Protein AF-A0A7R8WZY7-F1 (afdb_monomer_lite)

pLDDT: mean 74.78, std 17.39, range [36.62, 94.81]

Organism: NCBI:txid163714

Sequence (134 aa):
QVRLVGISAEGIVDGNLKLTLGLVWSVISHWQMEAVTREMQGNVNTNNLEKTILAWCRYSTVDYEGVDIRDFTNSWVDGLALCAILNRWCPDALDFKMAASMEPLQRLDYAFSVASRELNVTRLLDPEGEIPSD

Secondary structure (DSSP, 8-state):
-----S--HHHHHTT-HHHHHHHHHHHHHHH-SSHHHHTTSS---HHHHHHHHHHHHHHHHTT-TT----SSSGGGTTSHHHHHHHHHH-TTT--HHHHHTS-HHHHHHHHHHHHHHHH-------SS-PPP--

InterPro domains:
  IPR001589 Actinin-type actin-binding domain, conserved site [PS00020] (4-28)
  IPR001715 Calponin homology domain [PF00307] (49-128)
  IPR001715 Calponin homology domain [PS50021] (47-134)
  IPR036872 CH domain superfamily [G3DSA:1.10.418.10] (1-38)
  IPR036872 CH domain superfamily [G3DSA:1.10.418.10] (43-133)
  IPR036872 CH domain superfamily [SSF47576] (2-128)

Foldseek 3Di:
DQALPDQALVCQLQFPLVSLCSVLVLLCCQQDPPDLVVVVPPDDDVVVNQVVSQVVLCVQQVPPPPQDRPHSGPSPSQPLSLLSNLCSRVVVQGDSVVLVPDGSSVSNVSSVVSCCVPRVRPPPPDPDDDDPDD

Structure (mmCIF, N/CA/C/O backbone):
data_AF-A0A7R8WZY7-F1
#
_entry.id   AF-A0A7R8WZY7-F1
#
loop_
_atom_site.group_PDB
_atom_site.id
_atom_site.type_symbol
_atom_site.label_atom_id
_atom_site.label_alt_id
_atom_site.label_comp_id
_atom_site.label_asym_id
_atom_site.label_entity_id
_atom_site.label_seq_id
_atom_site.pdbx_PDB_ins_code
_atom_site.Cartn_x
_atom_site.Cartn_y
_atom_site.Cartn_z
_atom_site.occupancy
_atom_site.B_iso_or_equiv
_atom_site.auth_seq_id
_atom_site.auth_comp_id
_atom_site.auth_asym_id
_atom_site.auth_atom_id
_atom_site.pdbx_PDB_model_num
ATOM 1 N N . GLN A 1 1 ? -10.649 17.990 -0.202 1.00 37.56 1 GLN A N 1
ATOM 2 C CA . GLN A 1 1 ? -10.267 17.190 -1.384 1.00 37.56 1 GLN A CA 1
ATOM 3 C C . GLN A 1 1 ? -8.758 16.989 -1.343 1.00 37.56 1 GLN A C 1
ATOM 5 O O . GLN A 1 1 ? -8.028 17.970 -1.423 1.00 37.56 1 GLN A O 1
ATOM 10 N N . VAL A 1 2 ? -8.291 15.763 -1.095 1.00 36.88 2 VAL A N 1
ATOM 11 C CA . VAL A 1 2 ? -6.854 15.449 -1.038 1.00 36.88 2 VAL A CA 1
ATOM 12 C C . VAL A 1 2 ? -6.362 15.296 -2.476 1.00 36.88 2 VAL A C 1
ATOM 14 O O . VAL A 1 2 ? -6.851 14.433 -3.197 1.00 36.88 2 VAL A O 1
ATOM 17 N N . ARG A 1 3 ? -5.453 16.169 -2.925 1.00 37.16 3 ARG A N 1
ATOM 18 C CA . ARG A 1 3 ? -4.809 16.036 -4.239 1.00 37.16 3 ARG A CA 1
ATOM 19 C C . ARG A 1 3 ? -3.537 15.216 -4.083 1.00 37.16 3 ARG A C 1
ATOM 21 O O . ARG A 1 3 ? -2.573 15.689 -3.487 1.00 37.16 3 ARG A O 1
ATOM 28 N N . LEU A 1 4 ? -3.552 14.002 -4.619 1.00 47.81 4 LEU A N 1
ATOM 29 C CA . LEU A 1 4 ? -2.381 13.143 -4.708 1.00 47.81 4 LEU A CA 1
ATOM 30 C C . LEU A 1 4 ? -1.622 13.472 -5.991 1.00 47.81 4 LEU A C 1
ATOM 32 O O . LEU A 1 4 ? -1.957 12.985 -7.065 1.00 47.81 4 LEU A O 1
ATOM 36 N N . VAL A 1 5 ? -0.627 14.348 -5.889 1.00 48.31 5 VAL A N 1
ATOM 37 C CA . VAL A 1 5 ? 0.256 14.672 -7.014 1.00 48.31 5 VAL A CA 1
ATOM 38 C C . VAL A 1 5 ? 1.488 13.766 -6.924 1.00 48.31 5 VAL A C 1
ATOM 40 O O . VAL A 1 5 ? 2.254 13.888 -5.970 1.00 48.31 5 VAL A O 1
ATOM 43 N N . GLY A 1 6 ? 1.669 12.869 -7.901 1.00 58.06 6 GLY A N 1
ATOM 44 C CA . GLY A 1 6 ? 2.929 12.141 -8.124 1.00 58.06 6 GLY A CA 1
ATOM 45 C C . GLY A 1 6 ? 3.103 10.777 -7.439 1.00 58.06 6 GLY A C 1
ATOM 46 O O . GLY A 1 6 ? 4.242 10.378 -7.214 1.00 58.06 6 GLY A O 1
ATOM 47 N N . ILE A 1 7 ? 2.029 10.059 -7.086 1.00 67.38 7 ILE A N 1
ATOM 48 C CA . ILE A 1 7 ? 2.137 8.665 -6.607 1.00 67.38 7 ILE A CA 1
ATOM 49 C C . ILE A 1 7 ? 2.131 7.726 -7.819 1.00 67.38 7 ILE A C 1
ATOM 51 O O . ILE A 1 7 ? 1.125 7.663 -8.522 1.00 67.38 7 ILE A O 1
ATOM 55 N N . SER A 1 8 ? 3.233 7.006 -8.043 1.00 72.69 8 SER A N 1
ATOM 56 C CA . SER A 1 8 ? 3.379 6.001 -9.105 1.00 72.69 8 SER A CA 1
ATOM 57 C C . SER A 1 8 ? 3.675 4.614 -8.537 1.00 72.69 8 SER A C 1
ATOM 59 O O . SER A 1 8 ? 4.095 4.490 -7.381 1.00 72.69 8 SER A O 1
ATOM 61 N N . ALA A 1 9 ? 3.444 3.574 -9.341 1.00 74.12 9 ALA A N 1
ATOM 62 C CA . ALA A 1 9 ? 3.742 2.199 -8.954 1.00 74.12 9 ALA A CA 1
ATOM 63 C C . ALA A 1 9 ? 5.233 1.983 -8.738 1.00 74.12 9 ALA A C 1
ATOM 65 O O . ALA A 1 9 ? 5.621 1.426 -7.716 1.00 74.12 9 ALA A O 1
ATOM 66 N N . GLU A 1 10 ? 6.059 2.535 -9.618 1.00 75.88 10 GLU A N 1
ATOM 67 C CA . GLU A 1 10 ? 7.515 2.514 -9.514 1.00 75.88 10 GLU A CA 1
ATOM 68 C C . GLU A 1 10 ? 7.970 3.145 -8.198 1.00 75.88 10 GLU A C 1
ATOM 70 O O . GLU A 1 10 ? 8.752 2.551 -7.468 1.00 75.88 10 GLU A O 1
ATOM 75 N N . GLY A 1 11 ? 7.389 4.288 -7.816 1.00 75.00 11 GLY A N 1
ATOM 76 C CA . GLY A 1 11 ? 7.714 4.940 -6.552 1.00 75.00 11 GLY A CA 1
ATOM 77 C C . GLY A 1 11 ? 7.401 4.089 -5.314 1.00 75.00 11 GLY A C 1
ATOM 78 O O . GLY A 1 11 ? 8.103 4.203 -4.309 1.00 75.00 11 GLY A O 1
ATOM 79 N N . ILE A 1 12 ? 6.377 3.230 -5.363 1.00 78.38 12 ILE A N 1
ATOM 80 C CA . ILE A 1 12 ? 6.072 2.294 -4.269 1.00 78.38 12 ILE A CA 1
ATOM 81 C C . ILE A 1 12 ? 6.986 1.070 -4.313 1.00 78.38 12 ILE A C 1
ATOM 83 O O . ILE A 1 12 ? 7.469 0.665 -3.257 1.00 78.38 12 ILE A O 1
ATOM 87 N N . VAL A 1 13 ? 7.270 0.515 -5.497 1.00 76.12 13 VAL A N 1
ATOM 88 C CA . VAL A 1 13 ? 8.243 -0.584 -5.663 1.00 76.12 13 VAL A CA 1
ATOM 89 C C . VAL A 1 13 ? 9.630 -0.164 -5.170 1.00 76.12 13 VAL A C 1
ATOM 91 O O . VAL A 1 13 ? 10.312 -0.946 -4.513 1.00 76.12 13 VAL A O 1
ATOM 94 N N . ASP A 1 14 ? 10.007 1.095 -5.385 1.00 79.50 14 ASP A N 1
ATOM 95 C CA . ASP A 1 14 ? 11.256 1.683 -4.891 1.00 79.50 14 ASP A CA 1
ATOM 96 C C . ASP A 1 14 ? 11.236 1.964 -3.373 1.00 79.50 14 ASP A C 1
ATOM 98 O O . ASP A 1 14 ? 12.221 2.438 -2.802 1.00 79.50 14 ASP A O 1
ATOM 102 N N . GLY A 1 15 ? 10.118 1.693 -2.690 1.00 74.75 15 GLY A N 1
ATOM 103 C CA . GLY A 1 15 ? 9.981 1.848 -1.244 1.00 74.75 15 GLY A CA 1
ATOM 104 C C . GLY A 1 15 ? 9.886 3.303 -0.782 1.00 74.75 15 GLY A C 1
ATOM 105 O O . GLY A 1 15 ? 10.313 3.628 0.330 1.00 74.75 15 GLY A O 1
ATOM 106 N N . ASN A 1 16 ? 9.342 4.210 -1.602 1.00 81.00 16 ASN A N 1
ATOM 107 C CA . ASN A 1 16 ? 9.223 5.621 -1.242 1.00 81.00 16 ASN A CA 1
ATOM 108 C C . ASN A 1 16 ? 8.175 5.849 -0.141 1.00 81.00 16 ASN A C 1
ATOM 110 O O . ASN A 1 16 ? 6.978 6.001 -0.398 1.00 81.00 16 ASN A O 1
ATOM 114 N N . LEU A 1 17 ? 8.672 5.996 1.088 1.00 74.06 17 LEU A N 1
ATOM 115 C CA . LEU A 1 17 ? 7.902 6.275 2.302 1.00 74.06 17 LEU A CA 1
ATOM 116 C C . LEU A 1 17 ? 6.825 7.357 2.124 1.00 74.06 17 LEU A C 1
ATOM 118 O O . LEU A 1 17 ? 5.696 7.206 2.590 1.00 74.06 17 LEU A O 1
ATOM 122 N N . LYS A 1 18 ? 7.164 8.469 1.459 1.00 73.06 18 LYS A N 1
ATOM 123 C CA . LYS A 1 18 ? 6.260 9.616 1.320 1.00 73.06 18 LYS A CA 1
ATOM 124 C C . LYS A 1 18 ? 5.081 9.291 0.404 1.00 73.06 18 LYS A C 1
ATOM 126 O O . LYS A 1 18 ? 3.964 9.726 0.680 1.00 73.06 18 LYS A O 1
ATOM 131 N N . LEU A 1 19 ? 5.329 8.537 -0.665 1.00 76.12 19 LEU A N 1
ATOM 132 C CA . LEU A 1 19 ? 4.290 8.126 -1.607 1.00 76.12 19 LEU A CA 1
ATOM 133 C C . LEU A 1 19 ? 3.385 7.064 -0.985 1.00 76.12 19 LEU A C 1
ATOM 135 O O . LEU A 1 19 ? 2.164 7.214 -1.037 1.00 76.12 19 LEU A O 1
ATOM 139 N N . THR A 1 20 ? 3.964 6.071 -0.305 1.00 76.69 20 THR A N 1
ATOM 140 C CA . THR A 1 20 ? 3.205 5.045 0.422 1.00 76.69 20 THR A CA 1
ATOM 141 C C . THR A 1 20 ? 2.293 5.672 1.475 1.00 76.69 20 THR A C 1
ATOM 143 O O . THR A 1 20 ? 1.090 5.423 1.481 1.00 76.69 20 THR A O 1
ATOM 146 N N . LEU A 1 21 ? 2.824 6.558 2.326 1.00 74.12 21 LEU A N 1
ATOM 147 C CA . LEU A 1 21 ? 2.028 7.255 3.341 1.00 74.12 21 LEU A CA 1
ATOM 148 C C . LEU A 1 21 ? 0.932 8.128 2.726 1.00 74.12 21 LEU A C 1
ATOM 150 O O . LEU A 1 21 ? -0.192 8.129 3.224 1.00 74.12 21 LEU A O 1
ATOM 154 N N . GLY A 1 22 ? 1.231 8.852 1.642 1.00 74.94 22 GLY A N 1
ATOM 155 C CA . GLY A 1 22 ? 0.243 9.670 0.938 1.00 74.94 22 GLY A CA 1
ATOM 156 C C . GLY A 1 22 ? -0.918 8.840 0.388 1.00 74.94 22 GLY A C 1
ATOM 157 O O . GLY A 1 22 ? -2.082 9.235 0.522 1.00 74.94 22 GLY A O 1
ATOM 158 N N . LEU A 1 23 ? -0.616 7.671 -0.181 1.00 77.44 23 LEU A N 1
ATOM 159 C CA . LEU A 1 23 ? -1.615 6.752 -0.719 1.00 77.44 23 LEU A CA 1
ATOM 160 C C . LEU A 1 23 ? -2.494 6.172 0.385 1.00 77.44 23 LEU A C 1
ATOM 162 O O . LEU A 1 23 ? -3.716 6.283 0.316 1.00 77.44 23 LEU A O 1
ATOM 166 N N . VAL A 1 24 ? -1.871 5.607 1.422 1.00 76.50 24 VAL A N 1
ATOM 167 C CA . VAL A 1 24 ? -2.578 5.022 2.566 1.00 76.50 24 VAL A CA 1
ATOM 168 C C . VAL A 1 24 ? -3.452 6.065 3.242 1.00 76.50 24 VAL A C 1
ATOM 170 O O . VAL A 1 24 ? -4.620 5.809 3.514 1.00 76.50 24 VAL A O 1
ATOM 173 N N . TRP A 1 25 ? -2.923 7.269 3.458 1.00 73.06 25 TRP A N 1
ATOM 174 C CA . TRP A 1 25 ? -3.691 8.369 4.023 1.00 73.06 25 TRP A CA 1
ATOM 175 C C . TRP A 1 25 ? -4.906 8.729 3.169 1.00 73.06 25 TRP A C 1
ATOM 177 O O . TRP A 1 25 ? -5.969 9.019 3.711 1.00 73.06 25 TRP A O 1
ATOM 187 N N . SER A 1 26 ? -4.779 8.703 1.844 1.00 75.56 26 SER A N 1
ATOM 188 C CA . SER A 1 26 ? -5.891 9.026 0.945 1.00 75.56 26 SER A CA 1
ATOM 189 C C . SER A 1 26 ? -6.956 7.942 0.940 1.00 75.56 26 SER A C 1
ATOM 191 O O . SER A 1 26 ? -8.140 8.258 0.988 1.00 75.56 26 SER A O 1
ATOM 193 N N . VAL A 1 27 ? -6.530 6.682 0.967 1.00 73.38 27 VAL A N 1
ATOM 194 C CA . VAL A 1 27 ? -7.389 5.510 1.143 1.00 73.38 27 VAL A CA 1
ATOM 195 C C . VAL A 1 27 ? -8.160 5.597 2.468 1.00 73.38 27 VAL A C 1
ATOM 197 O O . VAL A 1 27 ? -9.389 5.526 2.479 1.00 73.38 27 VAL A O 1
ATOM 200 N N . ILE A 1 28 ? -7.461 5.862 3.576 1.00 70.75 28 ILE A N 1
ATOM 201 C CA . ILE A 1 28 ? -8.071 6.076 4.894 1.00 70.75 28 ILE A CA 1
ATOM 202 C C . ILE A 1 28 ? -9.039 7.259 4.861 1.00 70.75 28 ILE A C 1
ATOM 204 O O . ILE A 1 28 ? -10.164 7.144 5.330 1.00 70.75 28 ILE A O 1
ATOM 208 N N . SER A 1 29 ? -8.625 8.397 4.306 1.00 68.06 29 SER A N 1
ATOM 209 C CA . SER A 1 29 ? -9.423 9.628 4.297 1.00 68.06 29 SER A CA 1
ATOM 210 C C . SER A 1 29 ? -10.687 9.505 3.452 1.00 68.06 29 SER A C 1
ATOM 212 O O . SER A 1 29 ? -11.689 10.143 3.762 1.00 68.06 29 SER A O 1
ATOM 214 N N . HIS A 1 30 ? -10.638 8.726 2.371 1.00 71.31 30 HIS A N 1
ATOM 215 C CA . HIS A 1 30 ? -11.770 8.560 1.471 1.00 71.31 30 HIS A CA 1
ATOM 216 C C . HIS A 1 30 ? -12.856 7.662 2.074 1.00 71.31 30 HIS A C 1
ATOM 218 O O . HIS A 1 30 ? -14.037 7.962 1.935 1.00 71.31 30 HIS A O 1
ATOM 224 N N . TRP A 1 31 ? -12.472 6.597 2.784 1.00 68.19 31 TRP A N 1
ATOM 225 C CA . TRP A 1 31 ? -13.432 5.651 3.366 1.00 68.19 31 TRP A CA 1
ATOM 226 C C . TRP A 1 31 ? -13.727 5.871 4.853 1.00 68.19 31 TRP A C 1
ATOM 228 O O . TRP A 1 31 ? -14.761 5.432 5.347 1.00 68.19 31 TRP A O 1
ATOM 238 N N . GLN A 1 32 ? -12.867 6.596 5.568 1.00 61.06 32 GLN A N 1
ATOM 239 C CA . GLN A 1 32 ? -13.074 7.008 6.955 1.00 61.06 32 GLN A CA 1
ATOM 240 C C . GLN A 1 32 ? -13.097 8.536 7.073 1.00 61.06 32 GLN A C 1
ATOM 242 O O . GLN A 1 32 ? -12.287 9.141 7.779 1.00 61.06 32 GLN A O 1
ATOM 247 N N . MET A 1 33 ? -14.073 9.184 6.431 1.00 52.84 33 MET A N 1
ATOM 248 C CA . MET A 1 33 ? -14.502 10.526 6.836 1.00 52.84 33 MET A CA 1
ATOM 249 C C . MET A 1 33 ? -15.158 10.418 8.219 1.00 52.84 33 MET A C 1
ATOM 251 O O . MET A 1 33 ? -16.366 10.277 8.293 1.00 52.84 33 MET A O 1
ATOM 255 N N . GLU A 1 34 ? -14.365 10.367 9.297 1.00 51.09 34 GLU A N 1
ATOM 256 C CA . GLU A 1 34 ? -14.672 10.863 10.658 1.00 51.09 34 GLU A CA 1
ATOM 257 C C . GLU A 1 34 ? -13.825 10.178 11.744 1.00 51.09 34 GLU A C 1
ATOM 259 O O . GLU A 1 34 ? -13.395 10.857 12.671 1.00 51.09 34 GLU A O 1
ATOM 264 N N . ALA A 1 35 ? -13.549 8.871 11.660 1.00 55.59 35 ALA A N 1
ATOM 265 C CA . ALA A 1 35 ? -12.945 8.118 12.772 1.00 55.59 35 ALA A CA 1
ATOM 266 C C . ALA A 1 35 ? -11.454 8.437 12.999 1.00 55.59 35 ALA A C 1
ATOM 268 O O . ALA A 1 35 ? -11.073 8.827 14.102 1.00 55.59 35 ALA A O 1
ATOM 269 N N . VAL A 1 36 ? -10.625 8.364 11.949 1.00 57.09 36 VAL A N 1
ATOM 270 C CA . VAL A 1 36 ? -9.180 8.655 12.046 1.00 57.09 36 VAL A CA 1
ATOM 271 C C . VAL A 1 36 ? -8.921 10.119 12.403 1.00 57.09 36 VAL A C 1
ATOM 273 O O . VAL A 1 36 ? -8.027 10.418 13.185 1.00 57.09 36 VAL A O 1
ATOM 276 N N . THR A 1 37 ? -9.727 11.053 11.889 1.00 55.16 37 THR A N 1
ATOM 277 C CA . THR A 1 37 ? -9.556 12.488 12.169 1.00 55.16 37 THR A CA 1
ATOM 278 C C . THR A 1 37 ? -9.994 12.874 13.587 1.00 55.16 37 THR A C 1
ATOM 280 O O . THR A 1 37 ? -9.427 13.799 14.169 1.00 55.16 37 THR A O 1
ATOM 283 N N . ARG A 1 38 ? -10.988 12.185 14.167 1.00 54.44 38 ARG A N 1
ATOM 284 C CA . ARG A 1 38 ? -11.542 12.510 15.495 1.00 54.44 38 ARG A CA 1
ATOM 285 C C . ARG A 1 38 ? -10.594 12.120 16.637 1.00 54.44 38 ARG A C 1
ATOM 287 O O . ARG A 1 38 ? -10.554 12.830 17.635 1.00 54.44 38 ARG A O 1
ATOM 294 N N . GLU A 1 39 ? -9.756 11.095 16.460 1.00 54.22 39 GLU A N 1
ATOM 295 C CA . GLU A 1 39 ? -8.654 10.785 17.392 1.00 54.22 39 GLU A CA 1
ATOM 296 C C . GLU A 1 39 ? -7.473 11.779 17.302 1.00 54.22 39 GLU A C 1
ATOM 298 O O . GLU A 1 39 ? -6.619 11.809 18.185 1.00 54.22 39 GLU A O 1
ATOM 303 N N . MET A 1 40 ? -7.421 12.629 16.265 1.00 56.78 40 MET A N 1
ATOM 304 C CA . MET A 1 40 ? -6.256 13.467 15.930 1.00 56.78 40 MET A CA 1
ATOM 305 C C . MET A 1 40 ? -6.339 14.936 16.374 1.00 56.78 40 MET A C 1
ATOM 307 O O . MET A 1 40 ? -5.398 15.692 16.139 1.00 56.78 40 MET A O 1
ATOM 311 N N . GLN A 1 41 ? -7.415 15.380 17.034 1.00 50.50 41 GLN A N 1
ATOM 312 C CA . GLN A 1 41 ? -7.592 16.803 17.383 1.00 50.50 41 GLN A CA 1
ATOM 313 C C . GLN A 1 41 ? -6.796 17.296 18.614 1.00 50.50 41 GLN A C 1
ATOM 315 O O . GLN A 1 41 ? -6.989 18.425 19.056 1.00 50.50 41 GLN A O 1
ATOM 320 N N . GLY A 1 42 ? -5.846 16.517 19.140 1.00 50.88 42 GLY A N 1
ATOM 321 C CA . GLY A 1 42 ? -4.959 16.957 20.223 1.00 50.88 42 GLY A CA 1
ATOM 322 C C . GLY A 1 42 ? -3.524 16.475 20.024 1.00 50.88 42 GLY A C 1
ATOM 323 O O . GLY A 1 42 ? -3.209 15.347 20.371 1.00 50.88 42 GLY A O 1
ATOM 324 N N . ASN A 1 43 ? -2.644 17.338 19.504 1.00 50.53 43 ASN A N 1
ATOM 325 C CA . ASN A 1 43 ? -1.203 17.102 19.299 1.00 50.53 43 ASN A CA 1
ATOM 326 C C . ASN A 1 43 ? -0.830 15.963 18.325 1.00 50.53 43 ASN A C 1
ATOM 328 O O . ASN A 1 43 ? -0.415 14.871 18.721 1.00 50.53 43 ASN A O 1
ATOM 332 N N . VAL A 1 44 ? -0.863 16.264 17.023 1.00 53.53 44 VAL A N 1
ATOM 333 C CA . VAL A 1 44 ? -0.301 15.391 15.981 1.00 53.53 44 VAL A CA 1
ATOM 334 C C . VAL A 1 44 ? 1.226 15.517 15.963 1.00 53.53 44 VAL A C 1
ATOM 336 O O . VAL A 1 44 ? 1.788 16.388 15.306 1.00 53.53 44 VAL A O 1
ATOM 339 N N . ASN A 1 45 ? 1.912 14.619 16.667 1.00 62.25 45 ASN A N 1
ATOM 340 C CA . ASN A 1 45 ? 3.310 14.310 16.367 1.00 62.25 45 ASN A CA 1
ATOM 341 C C . ASN A 1 45 ? 3.340 13.319 15.194 1.00 62.25 45 ASN A C 1
ATOM 343 O O . ASN A 1 45 ? 2.658 12.296 15.255 1.00 62.25 45 ASN A O 1
ATOM 347 N N . THR A 1 46 ? 4.158 13.561 14.165 1.00 60.31 46 THR A N 1
ATOM 348 C CA . THR A 1 46 ? 4.288 12.674 12.987 1.00 60.31 46 THR A CA 1
ATOM 349 C C . THR A 1 46 ? 4.564 11.215 13.376 1.00 60.31 46 THR A C 1
ATOM 351 O O . THR A 1 46 ? 3.981 10.307 12.797 1.00 60.31 46 THR A O 1
ATOM 354 N N . ASN A 1 47 ? 5.349 10.986 14.437 1.00 65.81 47 ASN A N 1
ATOM 355 C CA . ASN A 1 47 ? 5.613 9.644 14.973 1.00 65.81 47 ASN A CA 1
ATOM 356 C C . ASN A 1 47 ? 4.369 8.938 15.536 1.00 65.81 47 ASN A C 1
ATOM 358 O O . ASN A 1 47 ? 4.296 7.713 15.498 1.00 65.81 47 ASN A O 1
ATOM 362 N N . ASN A 1 48 ? 3.412 9.678 16.101 1.00 70.94 48 ASN A N 1
ATOM 363 C CA . ASN A 1 48 ? 2.160 9.092 16.579 1.00 70.94 48 ASN A CA 1
ATOM 364 C C . ASN A 1 48 ? 1.231 8.801 15.399 1.00 70.94 48 ASN A C 1
ATOM 366 O O . ASN A 1 48 ? 0.629 7.736 15.358 1.00 70.94 48 ASN A O 1
ATOM 370 N N . LEU A 1 49 ? 1.191 9.700 14.411 1.00 72.56 49 LEU A N 1
ATOM 371 C CA . LEU A 1 49 ? 0.423 9.512 13.183 1.00 72.56 49 LEU A CA 1
ATOM 372 C C . LEU A 1 49 ? 0.872 8.263 12.418 1.00 72.56 49 LEU A C 1
ATOM 374 O O . LEU A 1 49 ? 0.044 7.424 12.077 1.00 72.56 49 LEU A O 1
ATOM 378 N N . GLU A 1 50 ? 2.177 8.113 12.196 1.00 76.44 50 GLU A N 1
ATOM 379 C CA . GLU A 1 50 ? 2.740 6.960 11.493 1.00 76.44 50 GLU A CA 1
ATOM 380 C C . GLU A 1 50 ? 2.377 5.648 12.196 1.00 76.44 50 GLU A C 1
ATOM 382 O O . GLU A 1 50 ? 1.892 4.717 11.560 1.00 76.44 50 GLU A O 1
ATOM 387 N N . LYS A 1 51 ? 2.512 5.594 13.527 1.00 81.50 51 LYS A N 1
ATOM 388 C CA . LYS A 1 51 ? 2.137 4.414 14.320 1.00 81.50 51 LYS A CA 1
ATOM 389 C C . LYS A 1 51 ? 0.648 4.096 14.235 1.00 81.50 51 LYS A C 1
ATOM 391 O O . LYS A 1 51 ? 0.298 2.924 14.113 1.00 81.50 51 LYS A O 1
ATOM 396 N N . THR A 1 52 ? -0.216 5.108 14.289 1.00 81.62 52 THR A N 1
ATOM 397 C CA . THR A 1 52 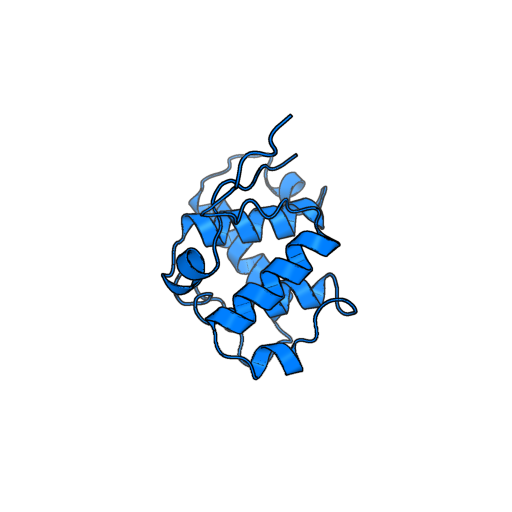? -1.669 4.924 14.178 1.00 81.62 52 THR A CA 1
ATOM 398 C C . THR A 1 52 ? -2.052 4.391 12.801 1.00 81.62 52 THR A C 1
ATOM 400 O O . THR A 1 52 ? -2.775 3.402 12.711 1.00 81.62 52 THR A O 1
ATOM 403 N N . ILE A 1 53 ? -1.523 4.985 11.726 1.00 82.38 53 ILE A N 1
ATOM 404 C CA . ILE A 1 53 ? -1.768 4.513 10.356 1.00 82.38 53 ILE A CA 1
ATOM 405 C C . ILE A 1 53 ? -1.231 3.084 10.193 1.00 82.38 53 ILE A C 1
ATOM 407 O O . ILE A 1 53 ? -1.914 2.232 9.634 1.00 82.38 53 ILE A O 1
ATOM 411 N N . LEU A 1 54 ? -0.045 2.783 10.731 1.00 86.88 54 LEU A N 1
ATOM 412 C CA . LEU A 1 54 ? 0.554 1.451 10.639 1.00 86.88 54 LEU A CA 1
ATOM 413 C C . LEU A 1 54 ? -0.300 0.398 11.358 1.00 86.88 54 LEU A C 1
ATOM 415 O O . LEU A 1 54 ? -0.524 -0.690 10.829 1.00 86.88 54 LEU A O 1
ATOM 419 N N . ALA A 1 55 ? -0.817 0.729 12.544 1.00 86.06 55 ALA A N 1
ATOM 420 C CA . ALA A 1 55 ? -1.734 -0.131 13.284 1.00 86.06 55 ALA A CA 1
ATOM 421 C C . ALA A 1 55 ? -3.042 -0.360 12.512 1.00 86.06 55 ALA A C 1
ATOM 423 O O . ALA A 1 55 ? -3.508 -1.496 12.424 1.00 86.06 55 ALA A O 1
ATOM 424 N N . TRP A 1 56 ? -3.594 0.690 11.899 1.00 86.00 56 TRP A N 1
ATOM 425 C CA . TRP A 1 56 ? -4.780 0.589 11.052 1.00 86.00 56 TRP A CA 1
ATOM 426 C C . TRP A 1 56 ? -4.549 -0.312 9.832 1.00 86.00 56 TRP A C 1
ATOM 428 O O . TRP A 1 56 ? -5.392 -1.158 9.532 1.00 86.00 56 TRP A O 1
ATOM 438 N N . CYS A 1 57 ? -3.399 -0.192 9.161 1.00 89.44 57 CYS A N 1
ATOM 439 C CA . CYS A 1 57 ? -3.051 -1.043 8.023 1.00 89.44 57 CYS A CA 1
ATOM 440 C C . CYS A 1 57 ? -2.989 -2.516 8.436 1.00 89.44 57 CYS A C 1
ATOM 442 O O . CYS A 1 57 ? -3.592 -3.365 7.782 1.00 89.44 57 CYS A O 1
ATOM 444 N N . ARG A 1 58 ? -2.318 -2.820 9.554 1.00 90.62 58 ARG A N 1
ATOM 445 C CA . ARG A 1 58 ? -2.240 -4.185 10.102 1.00 90.62 58 ARG A CA 1
ATOM 446 C C . ARG A 1 58 ? -3.613 -4.741 10.445 1.00 90.62 58 ARG A C 1
ATOM 448 O O . ARG A 1 58 ? -3.933 -5.859 10.069 1.00 90.62 58 ARG A O 1
ATOM 455 N N . TYR A 1 59 ? -4.437 -3.946 11.125 1.00 89.06 59 TYR A N 1
ATOM 456 C CA . TYR A 1 59 ? -5.796 -4.348 11.470 1.00 89.06 59 TYR A CA 1
ATOM 457 C C . TYR A 1 59 ? -6.634 -4.633 10.217 1.00 89.06 59 TYR A C 1
ATOM 459 O O . TYR A 1 59 ? -7.313 -5.652 10.136 1.00 89.06 59 TYR A O 1
ATOM 467 N N . SER A 1 60 ? -6.527 -3.776 9.201 1.00 87.00 60 SER A N 1
ATOM 468 C CA . SER A 1 60 ? -7.266 -3.926 7.944 1.00 87.00 60 SER A CA 1
ATOM 469 C C . SER A 1 60 ? -6.843 -5.169 7.155 1.00 87.00 60 SER A C 1
ATOM 471 O O . SER A 1 60 ? -7.665 -5.743 6.440 1.00 87.00 60 SER A O 1
ATOM 473 N N . THR A 1 61 ? -5.594 -5.613 7.314 1.00 92.50 61 THR A N 1
ATOM 474 C CA . THR A 1 61 ? -4.981 -6.695 6.527 1.00 92.50 61 THR A CA 1
ATOM 475 C C . THR A 1 61 ? -4.806 -8.017 7.280 1.00 92.50 61 THR A C 1
ATOM 477 O O . THR A 1 61 ? -4.276 -8.963 6.712 1.00 92.50 61 THR A O 1
ATOM 480 N N . VAL A 1 62 ? -5.309 -8.132 8.514 1.00 91.19 62 VAL A N 1
ATOM 481 C CA . VAL A 1 62 ? -5.094 -9.305 9.389 1.00 91.19 62 VAL A CA 1
ATOM 482 C C . VAL A 1 62 ? -5.532 -10.654 8.792 1.00 91.19 62 VAL A C 1
ATOM 484 O O . VAL A 1 62 ? -4.937 -11.678 9.113 1.00 91.19 62 VAL A O 1
ATOM 487 N N . ASP A 1 63 ? -6.526 -10.659 7.900 1.00 92.19 63 ASP A N 1
ATOM 488 C CA . ASP A 1 63 ? -7.062 -11.878 7.270 1.00 92.19 63 ASP A CA 1
ATOM 489 C C . ASP A 1 63 ? -6.458 -12.167 5.881 1.00 92.19 63 ASP A C 1
ATOM 491 O O . ASP A 1 63 ? -6.921 -13.066 5.178 1.00 92.19 63 ASP A O 1
ATOM 495 N N . TYR A 1 64 ? -5.460 -11.388 5.451 1.00 93.88 64 TYR A N 1
ATOM 496 C CA . TYR A 1 64 ? -4.848 -11.514 4.130 1.00 93.88 64 TYR A CA 1
ATOM 497 C C . TYR A 1 64 ? -3.524 -12.265 4.227 1.00 93.88 64 TYR A C 1
ATOM 499 O O . TYR A 1 64 ? -2.529 -11.766 4.752 1.00 93.88 64 TYR A O 1
ATOM 507 N N . GLU A 1 65 ? -3.513 -13.485 3.697 1.00 91.31 65 GLU A N 1
ATOM 508 C CA . GLU A 1 65 ? -2.314 -14.317 3.660 1.00 91.31 65 GLU A CA 1
ATOM 509 C C . GLU A 1 65 ? -1.198 -13.648 2.843 1.00 91.31 65 GLU A C 1
ATOM 511 O O . GLU A 1 65 ? -1.441 -13.056 1.790 1.00 91.31 65 GLU A O 1
ATOM 516 N N . GLY A 1 66 ? 0.037 -13.741 3.341 1.00 90.25 66 GLY A N 1
ATOM 517 C CA . GLY A 1 66 ? 1.210 -13.155 2.690 1.00 90.25 66 GLY A CA 1
ATOM 518 C C . GLY A 1 66 ? 1.380 -11.648 2.907 1.00 90.25 66 GLY A C 1
ATOM 519 O O . GLY A 1 66 ? 2.333 -11.084 2.381 1.00 90.25 66 GLY A O 1
ATOM 520 N N . VAL A 1 67 ? 0.512 -10.999 3.692 1.00 94.75 67 VAL A N 1
ATOM 521 C CA . VAL A 1 67 ? 0.612 -9.567 4.008 1.00 94.75 67 VAL A CA 1
ATOM 522 C C . VAL A 1 67 ? 1.161 -9.367 5.419 1.00 94.75 67 VAL A C 1
ATOM 524 O O . VAL A 1 67 ? 0.503 -9.688 6.405 1.00 94.75 67 VAL A O 1
ATOM 527 N N . ASP A 1 68 ? 2.360 -8.792 5.529 1.00 92.94 68 ASP A N 1
ATOM 528 C CA . ASP A 1 68 ? 2.967 -8.407 6.811 1.00 92.94 68 ASP A CA 1
ATOM 529 C C . ASP A 1 68 ? 3.473 -6.960 6.754 1.00 92.94 68 ASP A C 1
ATOM 531 O O . ASP A 1 68 ? 4.547 -6.667 6.228 1.00 92.94 68 ASP A O 1
ATOM 535 N N . ILE A 1 69 ? 2.675 -6.035 7.297 1.00 92.88 69 ILE A N 1
ATOM 536 C CA . ILE A 1 69 ? 2.958 -4.597 7.242 1.00 92.88 69 ILE A CA 1
ATOM 537 C C . ILE A 1 69 ? 3.805 -4.178 8.445 1.00 92.88 69 ILE A C 1
ATOM 539 O O . ILE A 1 69 ? 3.294 -3.938 9.543 1.00 92.88 69 ILE A O 1
ATOM 543 N N . ARG A 1 70 ? 5.117 -4.043 8.253 1.00 92.00 70 ARG A N 1
ATOM 544 C CA . ARG A 1 70 ? 6.072 -3.657 9.308 1.00 92.00 70 ARG A CA 1
ATOM 545 C C . ARG A 1 70 ? 6.432 -2.179 9.293 1.00 92.00 70 ARG A C 1
ATOM 547 O O . ARG A 1 70 ? 6.663 -1.611 10.357 1.00 92.00 70 ARG A O 1
ATOM 554 N N . ASP A 1 71 ? 6.433 -1.588 8.111 1.00 88.88 71 ASP A N 1
ATOM 555 C CA . ASP A 1 71 ? 6.819 -0.213 7.810 1.00 88.88 71 ASP A CA 1
ATOM 556 C C . ASP A 1 71 ? 6.007 0.313 6.612 1.00 88.88 71 ASP A C 1
ATOM 558 O O . ASP A 1 71 ? 5.096 -0.358 6.133 1.00 88.88 71 ASP A O 1
ATOM 562 N N . PHE A 1 72 ? 6.322 1.519 6.140 1.00 85.19 72 PHE A N 1
ATOM 563 C CA . PHE A 1 72 ? 5.752 2.130 4.930 1.00 85.19 72 PHE A CA 1
ATOM 564 C C . PHE A 1 72 ? 6.728 2.129 3.743 1.00 85.19 72 PHE A C 1
ATOM 566 O O . PHE A 1 72 ? 6.593 2.927 2.816 1.00 85.19 72 PHE A O 1
ATOM 573 N N . THR A 1 73 ? 7.730 1.253 3.784 1.00 87.88 73 THR A N 1
ATOM 574 C CA . THR A 1 73 ? 8.740 1.110 2.734 1.00 87.88 73 THR A CA 1
ATOM 575 C C . THR A 1 73 ? 8.690 -0.314 2.192 1.00 87.88 73 THR A C 1
ATOM 577 O O . THR A 1 73 ? 7.857 -0.611 1.338 1.00 87.88 73 THR A O 1
ATOM 580 N N . ASN A 1 74 ? 9.501 -1.220 2.736 1.00 87.94 74 ASN A N 1
ATOM 581 C CA . ASN A 1 74 ? 9.681 -2.585 2.246 1.00 87.94 74 ASN A CA 1
ATOM 582 C C . ASN A 1 74 ? 8.402 -3.420 2.304 1.00 87.94 74 ASN A C 1
ATOM 584 O O . ASN A 1 74 ? 8.218 -4.311 1.487 1.00 87.94 74 ASN A O 1
ATOM 588 N N . SER A 1 75 ? 7.499 -3.130 3.239 1.00 90.94 75 SER A N 1
ATOM 589 C CA . SER A 1 75 ? 6.262 -3.908 3.398 1.00 90.94 75 SER A CA 1
ATOM 590 C C . SER A 1 75 ? 5.231 -3.685 2.280 1.00 90.94 75 SER A C 1
ATOM 592 O O . SER A 1 75 ? 4.166 -4.294 2.299 1.00 90.94 75 SER A O 1
ATOM 594 N N . TRP A 1 76 ? 5.511 -2.768 1.349 1.00 91.31 76 TRP A N 1
ATOM 595 C CA . TRP A 1 76 ? 4.578 -2.326 0.306 1.00 91.31 76 TRP A CA 1
ATOM 596 C C . TRP A 1 76 ? 5.110 -2.531 -1.107 1.00 91.31 76 TRP A C 1
ATOM 598 O O . TRP A 1 76 ? 4.332 -2.427 -2.052 1.00 91.31 76 TRP A O 1
ATOM 608 N N . VAL A 1 77 ? 6.408 -2.819 -1.255 1.00 88.44 77 VAL A N 1
ATOM 609 C CA . VAL A 1 77 ? 7.087 -2.901 -2.560 1.00 88.44 77 VAL A CA 1
ATOM 610 C C . VAL A 1 77 ? 6.549 -4.031 -3.428 1.00 88.44 77 VAL A C 1
ATOM 612 O O . VAL A 1 77 ? 6.575 -3.940 -4.650 1.00 88.44 77 VAL A O 1
ATOM 615 N N . ASP A 1 78 ? 6.034 -5.092 -2.804 1.00 89.81 78 ASP A N 1
ATOM 616 C CA . ASP A 1 78 ? 5.387 -6.182 -3.521 1.00 89.81 78 ASP A CA 1
ATOM 617 C C . ASP A 1 78 ? 3.958 -5.824 -3.957 1.00 89.81 78 ASP A C 1
ATOM 619 O O . ASP A 1 78 ? 3.418 -6.468 -4.843 1.00 89.81 78 ASP A O 1
ATOM 623 N N . GLY A 1 79 ? 3.331 -4.798 -3.381 1.00 89.56 79 GLY A N 1
ATOM 624 C CA . GLY A 1 79 ? 1.962 -4.383 -3.672 1.00 89.56 79 GLY A CA 1
ATOM 625 C C . GLY A 1 79 ? 0.855 -5.199 -3.000 1.00 89.56 79 GLY A C 1
ATOM 626 O O . GLY A 1 79 ? -0.315 -4.840 -3.148 1.00 89.56 79 GLY A O 1
ATOM 627 N N . LEU A 1 80 ? 1.167 -6.248 -2.229 1.00 94.81 80 LEU A N 1
ATOM 628 C CA . LEU A 1 80 ? 0.145 -7.052 -1.545 1.00 94.81 80 LEU A CA 1
ATOM 629 C C . LEU A 1 80 ? -0.573 -6.243 -0.463 1.00 94.81 80 LEU A C 1
ATOM 631 O O . LEU A 1 80 ? -1.798 -6.304 -0.362 1.00 94.81 80 LEU A O 1
ATOM 635 N N . ALA A 1 81 ? 0.169 -5.431 0.295 1.00 93.75 81 ALA A N 1
ATOM 636 C CA . ALA A 1 81 ? -0.397 -4.550 1.315 1.00 93.75 81 ALA A CA 1
ATOM 637 C C . ALA A 1 81 ? -1.453 -3.593 0.734 1.00 93.75 81 ALA A C 1
ATOM 639 O O . ALA A 1 81 ? -2.529 -3.424 1.312 1.00 93.75 81 ALA A O 1
ATOM 640 N N . LEU A 1 82 ? -1.182 -3.014 -0.442 1.00 90.00 82 LEU A N 1
ATOM 641 C CA . LEU A 1 82 ? -2.120 -2.116 -1.112 1.00 90.00 82 LEU A CA 1
ATOM 642 C C . LEU A 1 82 ? -3.362 -2.869 -1.605 1.00 90.00 82 LEU A C 1
ATOM 644 O O . LEU A 1 82 ? -4.482 -2.431 -1.343 1.00 90.00 82 LEU A O 1
ATOM 648 N N . CYS A 1 83 ? -3.180 -4.013 -2.270 1.00 92.75 83 CYS A N 1
ATOM 649 C CA . CYS A 1 83 ? -4.294 -4.843 -2.727 1.00 92.75 83 CYS A CA 1
ATOM 650 C C . CYS A 1 83 ? -5.190 -5.296 -1.571 1.00 92.75 83 CYS A C 1
ATOM 652 O O . CYS A 1 83 ? -6.410 -5.239 -1.697 1.00 92.75 83 CYS A O 1
ATOM 654 N N . ALA A 1 84 ? -4.609 -5.715 -0.446 1.00 93.94 84 ALA A N 1
ATOM 655 C CA . ALA A 1 84 ? -5.362 -6.172 0.717 1.00 93.94 84 ALA A CA 1
ATOM 656 C C . ALA A 1 84 ? -6.222 -5.054 1.310 1.00 93.94 84 ALA A C 1
ATOM 658 O O . ALA A 1 84 ? -7.406 -5.250 1.577 1.00 93.94 84 ALA A O 1
ATOM 659 N N . ILE A 1 85 ? -5.650 -3.856 1.453 1.00 90.06 85 ILE A N 1
ATOM 660 C CA . ILE A 1 85 ? -6.399 -2.699 1.940 1.00 90.06 85 ILE A CA 1
ATOM 661 C C . ILE A 1 85 ? -7.531 -2.357 0.969 1.00 90.06 85 ILE A C 1
ATOM 663 O O . ILE A 1 85 ? -8.668 -2.230 1.404 1.00 90.06 85 ILE A O 1
ATOM 667 N N . LEU A 1 86 ? -7.269 -2.251 -0.335 1.00 88.19 86 LEU A N 1
ATOM 668 C CA . LEU A 1 86 ? -8.315 -1.935 -1.314 1.00 88.19 86 LEU A CA 1
ATOM 669 C C . LEU A 1 86 ? -9.419 -3.005 -1.355 1.00 88.19 86 LEU A C 1
ATOM 671 O O . LEU A 1 86 ? -10.594 -2.651 -1.371 1.00 88.19 86 LEU A O 1
ATOM 675 N N . ASN A 1 87 ? -9.070 -4.295 -1.317 1.00 91.88 87 ASN A N 1
ATOM 676 C CA . ASN A 1 87 ? -10.052 -5.383 -1.281 1.00 91.88 87 ASN A CA 1
ATOM 677 C C . ASN A 1 87 ? -10.912 -5.344 -0.010 1.00 91.88 87 ASN A C 1
ATOM 679 O O . ASN A 1 87 ? -12.099 -5.643 -0.084 1.00 91.88 87 ASN A O 1
ATOM 683 N N . ARG A 1 88 ? -10.367 -4.936 1.144 1.00 88.81 88 ARG A N 1
ATOM 684 C CA . ARG A 1 88 ? -11.153 -4.823 2.384 1.00 88.81 88 ARG A CA 1
ATOM 685 C C . ARG A 1 88 ? -12.310 -3.829 2.250 1.00 88.81 88 ARG A C 1
ATOM 687 O O . ARG A 1 88 ? -13.369 -4.053 2.832 1.00 88.81 88 ARG A O 1
ATOM 694 N N . TRP A 1 89 ? -12.098 -2.740 1.515 1.00 80.75 89 TRP A N 1
ATOM 695 C CA . TRP A 1 89 ? -13.074 -1.657 1.357 1.00 80.75 89 TRP A CA 1
ATOM 696 C C . TRP A 1 89 ? -13.931 -1.796 0.096 1.00 80.75 89 TRP A C 1
ATOM 698 O O . TRP A 1 89 ? -15.099 -1.412 0.107 1.00 80.75 89 TRP A O 1
ATOM 708 N N . CYS A 1 90 ? -13.381 -2.389 -0.963 1.00 83.38 90 CYS A N 1
ATOM 709 C CA . CYS A 1 90 ? -14.067 -2.663 -2.223 1.00 83.38 90 CYS A CA 1
ATOM 7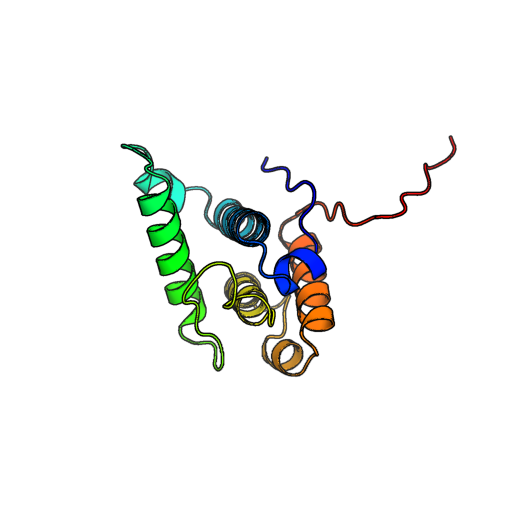10 C C . CYS A 1 90 ? -13.855 -4.129 -2.642 1.00 83.38 90 CYS A C 1
ATOM 712 O O . CYS A 1 90 ? -13.158 -4.392 -3.630 1.00 83.38 90 CYS A O 1
ATOM 714 N N . PRO A 1 91 ? -14.445 -5.098 -1.915 1.00 86.25 91 PRO A N 1
ATOM 715 C CA . PRO A 1 91 ? -14.223 -6.522 -2.173 1.00 86.25 91 PRO A CA 1
ATOM 716 C C . PRO A 1 91 ? -14.696 -6.956 -3.563 1.00 86.25 91 PRO A C 1
ATOM 718 O O . PRO A 1 91 ? -14.105 -7.857 -4.149 1.00 86.25 91 PRO A O 1
ATOM 721 N N . ASP A 1 92 ? -15.702 -6.275 -4.116 1.00 87.25 92 ASP A N 1
ATOM 722 C CA . ASP A 1 92 ? -16.237 -6.551 -5.453 1.00 87.25 92 ASP A CA 1
ATOM 723 C C . ASP A 1 92 ? -15.378 -5.956 -6.584 1.00 87.25 92 ASP A C 1
ATOM 725 O O . ASP A 1 92 ? -15.501 -6.356 -7.741 1.00 87.25 92 ASP A O 1
ATOM 729 N N . ALA A 1 93 ? -14.512 -4.983 -6.275 1.00 85.88 93 ALA A N 1
ATOM 730 C CA . ALA A 1 93 ? -13.740 -4.248 -7.276 1.00 85.88 93 ALA A CA 1
ATOM 731 C C . ALA A 1 93 ? -12.322 -4.802 -7.481 1.00 85.88 93 ALA A C 1
ATOM 733 O O . ALA A 1 93 ? -11.757 -4.626 -8.565 1.00 85.88 93 ALA A O 1
ATOM 734 N N . LEU A 1 94 ? -11.751 -5.455 -6.463 1.00 91.38 94 LEU A N 1
ATOM 735 C CA . LEU A 1 94 ? -10.410 -6.039 -6.501 1.00 91.38 94 LEU A CA 1
ATOM 736 C C . LEU A 1 94 ? -10.456 -7.516 -6.117 1.00 91.38 94 LEU A C 1
ATOM 738 O O . LEU A 1 94 ? -10.829 -7.826 -4.994 1.00 91.38 94 LEU A O 1
ATOM 742 N N . ASP A 1 95 ? -9.991 -8.421 -6.978 1.00 93.31 95 ASP A N 1
ATOM 743 C CA . ASP A 1 95 ? -9.776 -9.824 -6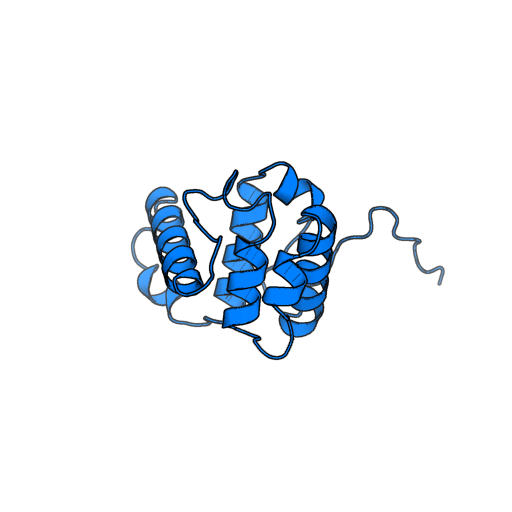.596 1.00 93.31 95 ASP A CA 1
ATOM 744 C C . ASP A 1 95 ? -8.371 -9.989 -6.000 1.00 93.31 95 ASP A C 1
ATOM 746 O O . ASP A 1 95 ? -7.359 -9.943 -6.706 1.00 93.31 95 ASP A O 1
ATOM 750 N N . PHE A 1 96 ? -8.302 -10.182 -4.679 1.00 94.25 96 PHE A N 1
ATOM 751 C CA . PHE A 1 96 ? -7.024 -10.309 -3.981 1.00 94.25 96 PHE A CA 1
ATOM 752 C C . PHE A 1 96 ? -6.253 -11.571 -4.382 1.00 94.25 96 PHE A C 1
ATOM 754 O O . PHE A 1 96 ? -5.030 -11.527 -4.498 1.00 94.25 96 PHE A O 1
ATOM 761 N N . LYS A 1 97 ? -6.941 -12.693 -4.626 1.00 93.25 97 LYS A N 1
ATOM 762 C CA . LYS A 1 97 ? -6.279 -13.952 -4.997 1.00 93.25 97 LYS A CA 1
ATOM 763 C C . LYS A 1 97 ? -5.649 -13.835 -6.376 1.00 93.25 97 LYS A C 1
ATOM 765 O O . LYS A 1 97 ? -4.516 -14.268 -6.573 1.00 93.25 97 LYS A O 1
ATOM 770 N N . MET A 1 98 ? -6.364 -13.204 -7.306 1.00 93.81 98 MET A N 1
ATOM 771 C CA . MET A 1 98 ? -5.821 -12.882 -8.620 1.00 93.81 98 MET A 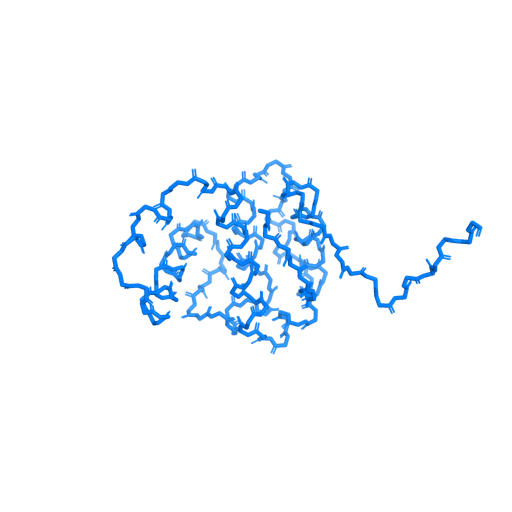CA 1
ATOM 772 C C . MET A 1 98 ? -4.607 -11.955 -8.486 1.00 93.81 98 MET A C 1
ATOM 774 O O . MET A 1 98 ? -3.546 -12.260 -9.030 1.00 93.81 98 MET A O 1
ATOM 778 N N . ALA A 1 99 ? -4.727 -10.872 -7.713 1.00 93.19 99 ALA A N 1
ATOM 779 C CA . ALA A 1 99 ? -3.644 -9.912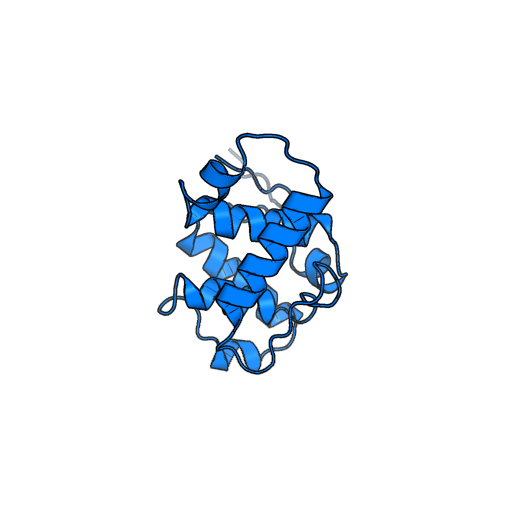 -7.503 1.00 93.19 99 ALA A CA 1
ATOM 780 C C . ALA A 1 99 ? -2.392 -10.559 -6.885 1.00 93.19 99 ALA A C 1
ATOM 782 O O . ALA A 1 99 ? -1.273 -10.273 -7.312 1.00 93.19 99 ALA A O 1
ATOM 783 N N . ALA A 1 100 ? -2.560 -11.481 -5.934 1.00 93.31 100 ALA A N 1
ATOM 784 C CA . ALA A 1 100 ? -1.458 -12.191 -5.289 1.00 93.31 100 ALA A CA 1
ATOM 785 C C . ALA A 1 100 ? -0.627 -13.048 -6.262 1.00 93.31 100 ALA A C 1
ATOM 787 O O . ALA A 1 100 ? 0.550 -13.290 -6.011 1.00 93.31 100 ALA A O 1
ATOM 788 N N . SER A 1 101 ? -1.205 -13.450 -7.398 1.00 94.19 101 SER A N 1
ATOM 789 C CA . SER A 1 101 ? -0.509 -14.204 -8.451 1.00 94.19 101 SER A CA 1
ATOM 790 C C . SER A 1 101 ? 0.231 -13.339 -9.483 1.00 94.19 101 SER A C 1
ATOM 792 O O . SER A 1 101 ? 0.965 -13.879 -10.306 1.00 94.19 101 SER A O 1
ATOM 794 N N . MET A 1 102 ? 0.046 -12.014 -9.458 1.00 93.56 102 MET A N 1
ATOM 795 C CA . MET A 1 102 ? 0.684 -11.081 -10.399 1.00 93.56 102 MET A CA 1
ATOM 796 C C . MET A 1 102 ? 2.110 -10.721 -9.978 1.00 93.56 102 MET A C 1
ATOM 798 O O . MET A 1 102 ? 2.437 -10.768 -8.794 1.00 93.56 102 MET A O 1
ATOM 802 N N . GLU A 1 103 ? 2.925 -10.261 -10.926 1.00 92.25 103 GLU A N 1
ATOM 803 C CA . GLU A 1 103 ? 4.205 -9.618 -10.614 1.00 92.25 103 GLU A CA 1
ATOM 804 C C . GLU A 1 103 ? 3.988 -8.276 -9.880 1.00 92.25 103 GLU A C 1
ATOM 806 O O . GLU A 1 103 ? 2.977 -7.610 -10.126 1.00 92.25 103 GLU A O 1
ATOM 811 N N . PRO A 1 104 ? 4.922 -7.826 -9.017 1.00 88.56 104 PRO A N 1
ATOM 812 C CA . PRO A 1 104 ? 4.740 -6.646 -8.162 1.00 88.56 104 PRO A CA 1
ATOM 813 C C . PRO A 1 104 ? 4.271 -5.376 -8.882 1.00 88.56 104 PRO A C 1
ATOM 815 O O . PRO A 1 104 ? 3.332 -4.717 -8.437 1.00 88.56 104 PRO A O 1
ATOM 818 N N . LEU A 1 105 ? 4.878 -5.051 -10.028 1.00 87.00 105 LEU A N 1
ATOM 819 C CA . LEU A 1 105 ? 4.524 -3.851 -10.789 1.00 87.00 105 LEU A CA 1
ATOM 820 C C . LEU A 1 105 ? 3.103 -3.949 -11.363 1.00 87.00 105 LEU A C 1
ATOM 822 O O . LEU A 1 105 ? 2.299 -3.038 -11.193 1.00 87.00 105 LEU A O 1
ATOM 826 N N . GLN A 1 106 ? 2.762 -5.097 -11.956 1.00 90.00 106 GLN A N 1
ATOM 827 C CA . GLN A 1 106 ? 1.425 -5.357 -12.499 1.00 90.00 106 GLN A CA 1
ATOM 828 C C . GLN A 1 106 ? 0.359 -5.340 -11.401 1.00 90.00 106 GLN A C 1
ATOM 830 O O . GLN A 1 106 ? -0.740 -4.820 -11.597 1.00 90.00 106 GLN A O 1
ATOM 835 N N . ARG A 1 107 ? 0.694 -5.888 -10.229 1.00 93.25 107 ARG A N 1
ATOM 836 C CA . ARG A 1 107 ? -0.164 -5.897 -9.046 1.00 93.25 107 ARG A CA 1
ATOM 837 C C . ARG A 1 107 ? -0.475 -4.479 -8.581 1.00 93.25 107 ARG A C 1
ATOM 839 O O . ARG A 1 107 ? -1.636 -4.157 -8.332 1.00 93.25 107 ARG A O 1
ATOM 846 N N . LEU A 1 108 ? 0.549 -3.636 -8.485 1.00 87.25 108 LEU A N 1
ATOM 847 C CA . LEU A 1 108 ? 0.393 -2.236 -8.114 1.00 87.25 108 LEU A CA 1
ATOM 848 C C . LEU A 1 108 ? -0.407 -1.468 -9.166 1.00 87.25 108 LEU A C 1
ATOM 850 O O . LEU A 1 108 ? -1.341 -0.766 -8.796 1.00 87.25 108 LEU A O 1
ATOM 854 N N . ASP A 1 109 ? -0.134 -1.648 -10.458 1.00 86.62 109 ASP A N 1
ATOM 855 C CA . ASP A 1 109 ? -0.911 -1.014 -11.532 1.00 86.62 109 ASP A CA 1
ATOM 856 C C . ASP A 1 109 ? -2.391 -1.400 -11.503 1.00 86.62 109 ASP A C 1
ATOM 858 O O . ASP A 1 109 ? -3.275 -0.547 -11.664 1.00 86.62 109 ASP A O 1
ATOM 862 N N . TYR A 1 110 ? -2.679 -2.678 -11.257 1.00 88.44 110 TYR A N 1
ATOM 863 C CA . TYR A 1 110 ? -4.039 -3.163 -11.065 1.00 88.44 110 TYR A CA 1
ATOM 864 C C . TYR A 1 110 ? -4.693 -2.495 -9.849 1.00 88.44 110 TYR A C 1
ATOM 866 O O . TYR A 1 110 ? -5.784 -1.929 -9.965 1.00 88.44 110 TYR A O 1
ATOM 874 N N . ALA A 1 111 ? -3.998 -2.474 -8.709 1.00 88.38 111 ALA A N 1
ATOM 875 C CA . ALA A 1 111 ? -4.457 -1.816 -7.492 1.00 88.38 111 ALA A CA 1
ATOM 876 C C . ALA A 1 111 ? -4.732 -0.318 -7.710 1.00 88.38 111 ALA A C 1
ATOM 878 O O . ALA A 1 111 ? -5.784 0.175 -7.310 1.00 88.38 111 ALA A O 1
ATOM 879 N N . PHE A 1 112 ? -3.845 0.403 -8.399 1.00 83.62 112 PHE A N 1
ATOM 880 C CA . PHE A 1 112 ? -4.033 1.818 -8.721 1.00 83.62 112 PHE A CA 1
ATOM 881 C C . PHE A 1 112 ? -5.200 2.065 -9.663 1.00 83.62 112 PHE A C 1
ATOM 883 O O . PHE A 1 112 ? -5.912 3.054 -9.502 1.00 83.62 112 PHE A O 1
ATOM 890 N N . SER A 1 113 ? -5.417 1.178 -10.629 1.00 84.31 113 SER A N 1
ATOM 891 C CA . SER A 1 113 ? -6.546 1.283 -11.551 1.00 84.31 113 SER A CA 1
ATOM 892 C C . SER A 1 113 ? -7.877 1.120 -10.811 1.00 84.31 113 SER A C 1
ATOM 894 O O . SER A 1 113 ? -8.797 1.910 -11.022 1.00 84.31 113 SER A O 1
ATOM 896 N N . VAL A 1 114 ? -7.959 0.158 -9.883 1.00 84.94 114 VAL A N 1
ATOM 897 C CA . VAL A 1 114 ? -9.128 -0.009 -9.005 1.00 84.94 114 VAL A CA 1
ATOM 898 C C . VAL A 1 114 ? -9.286 1.197 -8.080 1.00 84.94 114 VAL A C 1
ATOM 900 O O . VAL A 1 114 ? -10.358 1.791 -8.029 1.00 84.94 114 VAL A O 1
ATOM 903 N N . ALA A 1 115 ? -8.214 1.613 -7.405 1.00 78.94 115 ALA A N 1
ATOM 904 C CA . ALA A 1 115 ? -8.215 2.783 -6.535 1.00 78.94 115 ALA A CA 1
ATOM 905 C C . ALA A 1 115 ? -8.704 4.035 -7.275 1.00 78.94 115 ALA A C 1
ATOM 907 O O . ALA A 1 115 ? -9.550 4.755 -6.764 1.00 78.94 115 ALA A O 1
ATOM 908 N N . SER A 1 116 ? -8.235 4.289 -8.496 1.00 74.94 116 SER A N 1
ATOM 909 C CA . SER A 1 116 ? -8.662 5.458 -9.265 1.00 74.94 116 SER A CA 1
ATOM 910 C C . SER A 1 116 ? -10.159 5.436 -9.578 1.00 74.94 116 SER A C 1
ATOM 912 O O . SER A 1 116 ? -10.827 6.459 -9.414 1.00 74.94 116 SER A O 1
ATOM 914 N N . ARG A 1 117 ? -10.691 4.265 -9.957 1.00 77.50 117 ARG A N 1
ATOM 915 C CA . ARG A 1 117 ? -12.109 4.080 -10.284 1.00 77.50 117 ARG A CA 1
ATOM 916 C C . ARG A 1 117 ? -13.018 4.212 -9.062 1.00 77.50 117 ARG A C 1
ATOM 918 O O . ARG A 1 117 ? -14.035 4.889 -9.146 1.00 77.50 117 ARG A O 1
ATOM 925 N N . GLU A 1 118 ? -12.655 3.578 -7.949 1.00 75.12 118 GLU A N 1
ATOM 926 C CA . GLU A 1 118 ? -13.515 3.496 -6.758 1.00 75.12 118 GLU A CA 1
ATOM 927 C C . GLU A 1 118 ? -13.359 4.705 -5.822 1.00 75.12 118 GLU A C 1
ATOM 929 O O . GLU A 1 118 ? -14.313 5.108 -5.166 1.00 75.12 118 GLU A O 1
ATOM 934 N N . LEU A 1 119 ? -12.166 5.309 -5.757 1.00 66.69 119 LEU A N 1
ATOM 935 C CA . LEU A 1 119 ? -11.846 6.374 -4.796 1.00 66.69 119 LEU A CA 1
ATOM 936 C C . LEU A 1 119 ? -11.915 7.788 -5.386 1.00 66.69 119 LEU A C 1
ATOM 938 O O . LEU A 1 119 ? -11.582 8.756 -4.694 1.00 66.69 119 LEU A O 1
ATOM 942 N N . ASN A 1 120 ? -12.251 7.942 -6.673 1.00 62.59 120 ASN A N 1
ATOM 943 C CA . ASN A 1 120 ? -12.037 9.197 -7.412 1.00 62.59 120 ASN A CA 1
ATOM 944 C C . ASN A 1 120 ? -10.621 9.772 -7.187 1.00 62.59 120 ASN A C 1
ATOM 946 O O . ASN A 1 120 ? -10.407 10.989 -7.209 1.00 62.59 120 ASN A O 1
ATOM 950 N N . VAL A 1 121 ? -9.637 8.902 -6.934 1.00 56.09 121 VAL A N 1
ATOM 951 C CA . VAL A 1 121 ? -8.236 9.304 -6.887 1.00 56.09 121 VAL A CA 1
ATOM 952 C C . VAL A 1 121 ? -7.867 9.588 -8.331 1.00 56.09 121 VAL A C 1
ATOM 954 O O . VAL A 1 121 ? -7.740 8.671 -9.142 1.00 56.09 121 VAL A O 1
ATOM 957 N N . THR A 1 122 ? -7.775 10.872 -8.680 1.00 47.31 122 THR A N 1
ATOM 958 C CA . THR A 1 122 ? -7.329 11.291 -10.006 1.00 47.31 122 THR A CA 1
ATOM 959 C C . THR A 1 122 ? -5.949 10.694 -10.227 1.00 47.31 122 THR A C 1
ATOM 961 O O . THR A 1 122 ? -4.980 11.096 -9.580 1.00 47.31 122 THR A O 1
ATOM 964 N N . ARG A 1 123 ? -5.879 9.698 -11.110 1.00 44.25 123 ARG A N 1
ATOM 965 C CA . ARG A 1 123 ? -4.637 9.095 -11.568 1.00 44.25 123 ARG A CA 1
ATOM 966 C C . ARG A 1 123 ? -3.923 10.161 -12.394 1.00 44.25 123 ARG A C 1
ATOM 968 O O . ARG A 1 123 ? -4.110 10.243 -13.596 1.00 44.25 123 ARG A O 1
ATOM 975 N N . LEU A 1 124 ? -3.149 11.029 -11.748 1.00 44.53 124 LEU A N 1
ATOM 976 C CA . LEU A 1 124 ? -2.185 11.879 -12.447 1.00 44.53 124 LEU A CA 1
ATOM 977 C C . LEU A 1 124 ? -0.934 11.034 -12.716 1.00 44.53 124 LEU A C 1
ATOM 979 O O . LEU A 1 124 ? 0.137 11.299 -12.179 1.00 44.53 124 LEU A O 1
ATOM 983 N N . LEU A 1 125 ? -1.123 9.959 -13.479 1.00 38.00 125 LEU A N 1
ATOM 984 C CA . LEU A 1 125 ? -0.059 9.173 -14.085 1.00 38.00 125 LEU A CA 1
ATOM 985 C C . LEU A 1 125 ? -0.211 9.328 -15.587 1.00 38.00 125 LEU A C 1
ATOM 987 O O . LEU A 1 125 ? -0.724 8.434 -16.239 1.00 38.00 125 LEU A O 1
ATOM 991 N N . ASP A 1 126 ? 0.235 10.467 -16.096 1.00 36.62 126 ASP A N 1
ATOM 992 C CA . ASP A 1 126 ? 0.768 10.523 -17.448 1.00 36.62 126 ASP A CA 1
ATOM 993 C C . ASP A 1 126 ? 2.153 11.172 -17.346 1.00 36.62 126 ASP A C 1
ATOM 995 O O . ASP A 1 126 ? 2.256 12.370 -17.070 1.00 36.62 126 ASP A O 1
ATOM 999 N N . PRO A 1 127 ? 3.240 10.401 -17.527 1.00 43.19 127 PRO A N 1
ATOM 1000 C CA . PRO A 1 127 ? 4.548 10.955 -17.861 1.00 43.19 127 PRO A CA 1
ATOM 1001 C C . PRO A 1 127 ? 4.564 11.629 -19.245 1.00 43.19 127 PRO A C 1
ATOM 1003 O O . PRO A 1 127 ? 5.493 12.371 -19.540 1.00 43.19 127 PRO A O 1
ATOM 1006 N N . GLU A 1 128 ? 3.538 11.421 -20.076 1.00 41.09 128 GLU A N 1
ATOM 1007 C CA . GLU A 1 128 ? 3.408 12.008 -21.413 1.00 41.09 128 GLU A CA 1
ATOM 1008 C C . GLU A 1 12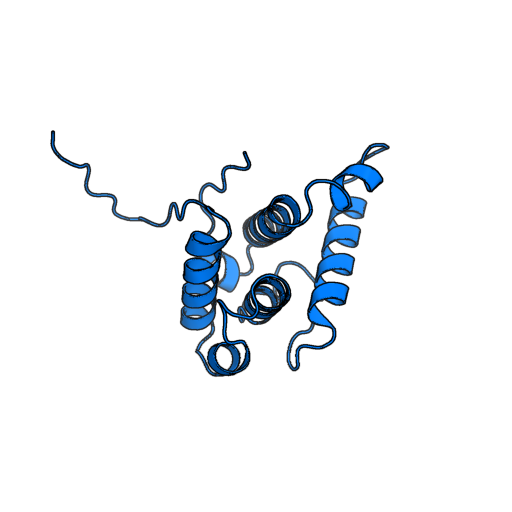8 ? 1.955 12.432 -21.667 1.00 41.09 128 GLU A C 1
ATOM 1010 O O . GLU A 1 128 ? 1.207 11.799 -22.404 1.00 41.09 128 GLU A O 1
ATOM 1015 N N . GLY A 1 129 ? 1.525 13.512 -21.016 1.00 41.06 129 GLY A N 1
ATOM 1016 C CA . GLY A 1 129 ? 0.266 14.162 -21.362 1.00 41.06 129 GLY A CA 1
ATOM 1017 C C . GLY A 1 129 ? 0.439 14.965 -22.646 1.00 41.06 129 GLY A C 1
ATOM 1018 O O . GLY A 1 129 ? 0.875 16.117 -22.595 1.00 41.06 129 GLY A O 1
ATOM 1019 N N . GLU A 1 130 ? 0.100 14.371 -23.792 1.00 42.62 130 GLU A N 1
ATOM 1020 C CA . GLU A 1 130 ? -0.298 15.142 -24.968 1.00 42.62 130 GLU A CA 1
ATOM 1021 C C . GLU A 1 130 ? -1.331 16.189 -24.531 1.00 42.62 130 GLU A C 1
ATOM 1023 O O . GLU A 1 130 ? -2.378 15.879 -23.959 1.00 42.62 130 GLU A O 1
ATOM 1028 N N . ILE A 1 131 ? -1.000 17.457 -24.760 1.00 51.50 131 ILE A N 1
ATOM 1029 C CA . ILE A 1 131 ? -1.912 18.579 -24.563 1.00 51.50 131 ILE A CA 1
ATOM 1030 C C . ILE A 1 131 ? -3.054 18.390 -25.574 1.00 51.50 131 ILE A C 1
ATOM 1032 O O . ILE A 1 131 ? -2.760 18.326 -26.773 1.00 51.50 131 ILE A O 1
ATOM 1036 N N . PRO A 1 132 ? -4.334 18.324 -25.158 1.00 42.66 132 PRO A N 1
ATOM 1037 C CA . PRO A 1 132 ? -5.437 18.392 -26.105 1.00 42.66 132 PRO A CA 1
ATOM 1038 C C . PRO A 1 132 ? -5.331 19.727 -26.839 1.00 42.66 132 PRO A C 1
ATOM 1040 O O . PRO A 1 132 ? -5.340 20.790 -26.217 1.00 42.66 132 PRO A O 1
ATOM 1043 N N . SER A 1 133 ? -5.141 19.655 -28.153 1.00 43.84 133 SER A N 1
ATOM 1044 C CA . SER A 1 133 ? -5.136 20.825 -29.020 1.00 43.84 133 SER A CA 1
ATOM 1045 C C . SER A 1 133 ? -6.578 21.274 -29.226 1.00 43.84 133 SER A C 1
ATOM 1047 O O . SER A 1 133 ? -7.294 20.689 -30.035 1.00 43.84 133 SER A O 1
ATOM 1049 N N . ASP A 1 134 ? -6.980 22.294 -28.472 1.00 48.84 134 ASP A N 1
ATOM 1050 C CA . ASP A 1 134 ? -8.034 23.222 -28.892 1.00 48.84 134 ASP A CA 1
ATOM 1051 C C . ASP A 1 134 ? -7.400 24.411 -29.634 1.00 48.84 134 ASP A C 1
ATOM 1053 O O . ASP A 1 134 ? -6.395 24.969 -29.123 1.00 48.84 134 ASP A O 1
#

Radius of gyration: 15.04 Å; chains: 1; bounding box: 28×38×49 Å